Protein AF-A0A1J4XDD5-F1 (afdb_monomer_lite)

Foldseek 3Di:
DVVLVVVQKDKDKDQPDDFVVVCVVVVPDPPDGDRTDIDIDHDDPCVPDDPVVVVVVPDDDDDDDPVQPDDPVPDDDPRD

Radius of gyration: 18.34 Å; chains: 1; bounding box: 35×48×34 Å

Secondary structure (DSSP, 8-state):
-HHHHHTT-EEEEE--S-HHHHHHHHTPPTT-----EEEEE-----TT--HHHHHHHHS------GGGT--TTSS-----

Structure (mmCIF, N/CA/C/O backbone):
data_AF-A0A1J4XDD5-F1
#
_entry.id   AF-A0A1J4XDD5-F1
#
loop_
_atom_site.group_PDB
_atom_site.id
_atom_site.type_symbol
_atom_site.label_atom_id
_atom_site.label_alt_id
_atom_site.label_comp_id
_atom_site.label_asym_id
_atom_site.label_entity_id
_atom_site.label_seq_id
_atom_site.pdbx_PDB_ins_code
_atom_site.Cartn_x
_atom_site.Cartn_y
_atom_site.Cartn_z
_atom_site.occupancy
_atom_site.B_iso_or_equiv
_atom_site.auth_seq_id
_atom_site.auth_comp_id
_atom_site.auth_asym_id
_atom_site.auth_atom_id
_atom_site.pdbx_PDB_model_num
ATOM 1 N N . MET A 1 1 ? -6.620 -3.166 -5.388 1.00 87.31 1 MET A N 1
ATOM 2 C CA . MET A 1 1 ? -5.874 -2.041 -6.006 1.00 87.31 1 MET A CA 1
ATOM 3 C C . MET A 1 1 ? -6.100 -1.961 -7.514 1.00 87.31 1 MET A C 1
ATOM 5 O O . MET A 1 1 ? -6.309 -0.861 -7.993 1.00 87.31 1 MET A O 1
ATOM 9 N N . HIS A 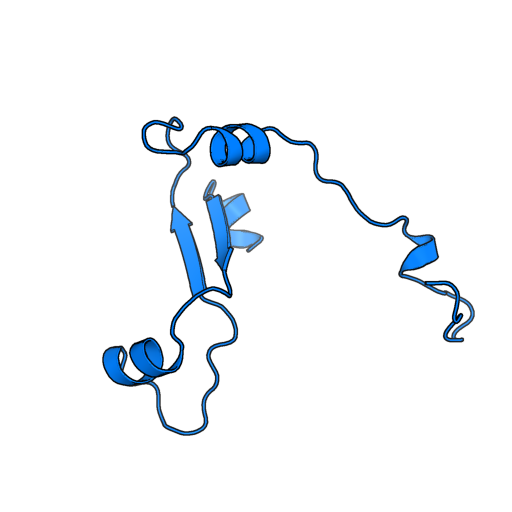1 2 ? -6.131 -3.084 -8.250 1.00 94.38 2 HIS A N 1
ATOM 10 C CA . HIS A 1 2 ? -6.347 -3.086 -9.709 1.00 94.38 2 HIS A CA 1
ATOM 11 C C . HIS A 1 2 ? -7.586 -2.309 -10.185 1.00 94.38 2 HIS A C 1
ATOM 13 O O . HIS A 1 2 ? -7.464 -1.534 -11.124 1.00 94.38 2 HIS A O 1
ATOM 19 N N . GLN A 1 3 ? -8.734 -2.453 -9.513 1.00 97.00 3 GLN A N 1
ATOM 20 C CA . GLN A 1 3 ? -9.960 -1.738 -9.894 1.00 97.00 3 GLN A CA 1
ATOM 21 C C . GLN A 1 3 ? -9.799 -0.214 -9.836 1.00 97.00 3 GLN A C 1
ATOM 23 O O . GLN A 1 3 ? -10.094 0.476 -10.800 1.00 97.00 3 GLN A O 1
ATOM 28 N N . ALA A 1 4 ? -9.260 0.310 -8.736 1.00 95.94 4 ALA A N 1
ATOM 29 C CA . ALA A 1 4 ? -9.047 1.746 -8.583 1.00 95.94 4 ALA A CA 1
ATOM 30 C C . ALA A 1 4 ? -8.058 2.298 -9.630 1.00 95.94 4 ALA A C 1
ATOM 32 O O . ALA A 1 4 ? -8.289 3.368 -10.179 1.00 95.94 4 ALA A O 1
ATOM 33 N N . VAL A 1 5 ? -7.015 1.540 -9.992 1.00 95.00 5 VAL A N 1
ATOM 34 C CA . VAL A 1 5 ? -6.122 1.919 -11.105 1.00 95.00 5 VAL A CA 1
ATOM 35 C C . VAL A 1 5 ? -6.875 1.956 -12.439 1.00 95.00 5 VAL A C 1
ATOM 37 O O . VAL A 1 5 ? -6.676 2.885 -13.217 1.00 95.00 5 VAL A O 1
ATOM 40 N N . ALA A 1 6 ? -7.761 0.989 -12.700 1.00 96.69 6 ALA A N 1
ATOM 41 C CA . ALA A 1 6 ? -8.596 0.979 -13.904 1.00 96.69 6 ALA A CA 1
ATOM 42 C C . ALA A 1 6 ? -9.565 2.176 -13.965 1.00 96.69 6 ALA A C 1
ATOM 44 O O . ALA A 1 6 ? -9.893 2.649 -15.048 1.00 96.69 6 ALA A O 1
ATOM 45 N N . GLU A 1 7 ? -9.968 2.702 -12.808 1.00 96.31 7 GLU A N 1
ATOM 46 C CA . GLU A 1 7 ? -10.776 3.921 -12.668 1.00 96.31 7 GLU A CA 1
ATOM 47 C C . GLU A 1 7 ? -9.939 5.217 -12.692 1.00 96.31 7 GLU A C 1
ATOM 49 O O . GLU A 1 7 ? -10.472 6.310 -12.504 1.00 96.31 7 GLU A O 1
ATOM 54 N N . GLY A 1 8 ? -8.626 5.128 -12.933 1.00 94.94 8 GLY A N 1
ATOM 55 C CA . GLY A 1 8 ? -7.738 6.292 -13.002 1.00 94.94 8 GLY A CA 1
ATOM 56 C C . GLY A 1 8 ? -7.382 6.892 -11.637 1.00 94.94 8 GLY A C 1
ATOM 57 O O . GLY A 1 8 ? -7.047 8.077 -11.550 1.00 94.94 8 GLY A O 1
ATOM 58 N N . LEU A 1 9 ? -7.457 6.098 -10.566 1.00 95.19 9 LEU A N 1
ATOM 59 C CA . LEU A 1 9 ? -7.076 6.500 -9.213 1.00 95.19 9 LEU A CA 1
ATOM 60 C C . LEU A 1 9 ? -5.661 6.031 -8.857 1.00 95.19 9 LEU A C 1
ATOM 62 O O . LEU A 1 9 ? -5.243 4.913 -9.169 1.00 95.19 9 LEU A O 1
ATOM 66 N N . ALA A 1 10 ? -4.955 6.877 -8.111 1.00 92.81 10 ALA A N 1
ATOM 67 C CA . ALA A 1 10 ? -3.784 6.489 -7.345 1.00 92.81 10 ALA A CA 1
ATOM 68 C C . ALA A 1 10 ? -4.216 5.651 -6.134 1.00 92.81 10 ALA A C 1
ATOM 70 O O . ALA A 1 10 ? -5.215 5.950 -5.470 1.00 92.81 10 ALA A O 1
ATOM 71 N N . VAL A 1 11 ? -3.440 4.610 -5.833 1.00 95.44 11 VAL A N 1
ATOM 72 C CA . VAL A 1 11 ? -3.682 3.710 -4.702 1.00 95.44 11 VAL A CA 1
ATOM 73 C C . VAL A 1 11 ? -2.380 3.488 -3.958 1.00 95.44 11 VAL A C 1
ATOM 75 O O . VAL A 1 11 ? -1.446 2.906 -4.511 1.00 95.44 11 VAL A O 1
ATOM 78 N N . HIS A 1 12 ? -2.330 3.895 -2.693 1.00 94.62 12 HIS A N 1
ATOM 79 C CA . HIS A 1 12 ? -1.147 3.724 -1.859 1.00 94.62 12 HIS A CA 1
ATOM 80 C C . HIS A 1 12 ? -1.496 2.997 -0.551 1.00 94.62 12 HIS A C 1
ATOM 82 O O . HIS A 1 12 ? -2.042 3.611 0.369 1.00 94.62 12 HIS A O 1
ATOM 88 N N . PRO A 1 13 ? -1.223 1.682 -0.453 1.00 96.12 13 PRO A N 1
ATOM 89 C CA . PRO A 1 13 ? -1.289 0.971 0.819 1.00 96.12 13 PRO A CA 1
ATOM 90 C C . PRO A 1 13 ? -0.146 1.425 1.734 1.00 96.12 13 PRO A C 1
ATOM 92 O O . PRO A 1 13 ? 1.014 1.436 1.320 1.00 96.12 13 PRO A O 1
ATOM 95 N N . ILE A 1 14 ? -0.464 1.740 2.985 1.00 96.62 14 ILE A N 1
ATOM 96 C CA . ILE A 1 14 ? 0.502 2.120 4.015 1.00 96.62 14 ILE A CA 1
ATOM 97 C C . ILE A 1 14 ? 0.314 1.281 5.276 1.00 96.62 14 ILE A C 1
ATOM 99 O O . ILE A 1 14 ? -0.802 0.900 5.626 1.00 96.62 14 ILE A O 1
ATOM 103 N N . ALA A 1 15 ? 1.429 1.022 5.958 1.00 95.88 15 ALA A N 1
ATOM 104 C CA . ALA A 1 15 ? 1.478 0.327 7.246 1.00 95.88 15 ALA A CA 1
ATOM 105 C C . ALA A 1 15 ? 1.979 1.227 8.395 1.00 95.88 15 ALA A C 1
ATOM 107 O O . ALA A 1 15 ? 1.903 0.849 9.556 1.00 95.88 15 ALA A O 1
ATOM 108 N N . GLY A 1 16 ? 2.499 2.422 8.090 1.00 94.94 16 GLY A N 1
ATOM 109 C CA . GLY A 1 16 ? 3.022 3.363 9.085 1.00 94.94 16 GLY A CA 1
ATOM 110 C C . GLY A 1 16 ? 1.927 4.214 9.729 1.00 94.94 16 GLY A C 1
ATOM 111 O O . GLY A 1 16 ? 1.879 5.415 9.479 1.00 94.94 16 GLY A O 1
ATOM 112 N N . PHE A 1 17 ? 1.036 3.604 10.512 1.00 95.56 17 PHE A N 1
ATOM 113 C CA . PHE A 1 17 ? -0.035 4.291 11.247 1.00 95.56 17 PHE A CA 1
ATOM 114 C C . PHE A 1 17 ? -0.215 3.713 12.660 1.00 95.56 17 PHE A C 1
ATOM 116 O O . PHE A 1 17 ? 0.259 2.618 12.954 1.00 95.56 17 PHE A O 1
ATOM 123 N N . ASP A 1 18 ? -0.900 4.451 13.540 1.00 95.81 18 ASP A N 1
ATOM 124 C CA . ASP A 1 18 ? -1.285 3.961 14.870 1.00 95.81 18 ASP A CA 1
ATOM 125 C C . ASP A 1 18 ? -2.578 3.142 14.765 1.00 95.81 18 ASP A C 1
ATOM 127 O O . ASP A 1 18 ? -3.685 3.680 14.682 1.00 95.81 18 ASP A O 1
ATOM 131 N N . GLU A 1 19 ? -2.423 1.820 14.728 1.00 95.50 19 GLU A N 1
ATOM 132 C CA . GLU A 1 19 ? -3.541 0.886 14.629 1.00 95.50 19 GLU A CA 1
ATOM 133 C C . GLU A 1 19 ? -4.483 0.977 15.835 1.00 95.50 19 GLU A C 1
ATOM 135 O O . GLU A 1 19 ? -5.701 0.955 15.662 1.00 95.50 19 GLU A O 1
ATOM 140 N N . LYS A 1 20 ? -3.945 1.115 17.052 1.00 93.94 20 LYS A N 1
ATOM 141 C CA . LYS A 1 20 ? -4.760 1.155 18.272 1.00 93.94 20 LYS A CA 1
ATOM 142 C C . LYS A 1 20 ? -5.650 2.391 18.277 1.00 93.94 20 LYS A C 1
ATOM 144 O O . LYS A 1 20 ? -6.839 2.286 18.573 1.00 93.94 20 LYS A O 1
ATOM 149 N N . TYR A 1 21 ? -5.077 3.540 17.925 1.00 95.12 21 TYR A N 1
ATOM 150 C CA . TYR A 1 21 ? -5.824 4.781 17.764 1.00 95.12 21 TYR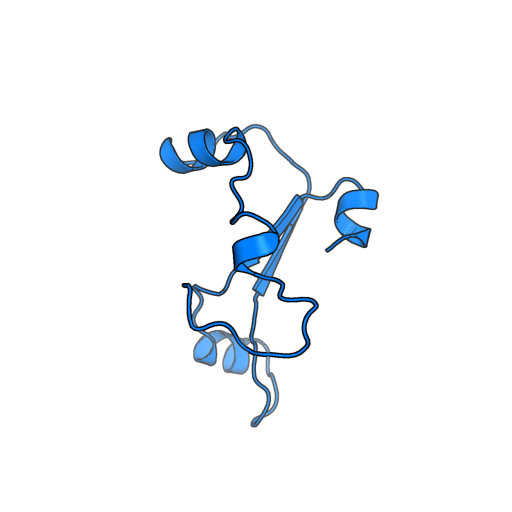 A CA 1
ATOM 151 C C . TYR A 1 21 ? -6.933 4.636 16.715 1.00 95.12 21 TYR A C 1
ATOM 153 O O . TYR A 1 21 ? -8.061 5.071 16.936 1.00 95.12 21 TYR A O 1
ATOM 161 N N . LEU A 1 22 ? -6.636 3.999 15.581 1.00 95.12 22 LEU A N 1
ATOM 162 C CA . LEU A 1 22 ? -7.593 3.818 14.492 1.00 95.12 22 LEU A CA 1
ATOM 163 C C . LEU A 1 22 ? -8.739 2.865 14.868 1.00 95.12 22 LEU A C 1
ATOM 165 O O . LEU A 1 22 ? -9.894 3.178 14.579 1.00 95.12 22 LEU A O 1
ATOM 169 N N . ILE A 1 23 ? -8.441 1.747 15.539 1.00 95.62 23 ILE A N 1
ATOM 170 C CA . ILE A 1 23 ? -9.441 0.793 16.043 1.00 95.62 23 ILE A CA 1
ATOM 171 C C . ILE A 1 23 ? -10.419 1.490 16.991 1.00 95.62 23 ILE A C 1
ATOM 173 O O . ILE A 1 23 ? -11.629 1.383 16.794 1.00 95.62 23 ILE A O 1
ATOM 177 N N . ASP A 1 24 ? -9.904 2.243 17.967 1.00 95.69 24 ASP A N 1
ATOM 178 C CA . ASP A 1 24 ? -10.722 3.010 18.911 1.00 95.69 24 ASP A CA 1
ATOM 179 C C . ASP A 1 24 ? -11.577 4.053 18.180 1.00 95.69 24 ASP A C 1
ATOM 181 O O . ASP A 1 24 ? -12.802 4.093 18.311 1.00 95.69 24 ASP A O 1
ATOM 185 N N . ARG A 1 25 ? -10.946 4.857 17.317 1.00 97.12 25 ARG A N 1
ATOM 186 C CA . ARG A 1 25 ? -11.604 6.002 16.685 1.00 97.12 25 ARG A CA 1
ATOM 187 C C . ARG A 1 25 ? -12.678 5.618 15.671 1.00 97.12 25 ARG A C 1
ATOM 189 O O . ARG A 1 25 ? -13.634 6.384 15.502 1.00 97.12 25 ARG A O 1
ATOM 196 N N . LEU A 1 26 ? -12.498 4.493 14.979 1.00 96.44 26 LEU A N 1
ATOM 197 C CA . LEU A 1 26 ? -13.433 3.967 13.982 1.00 96.44 26 LEU A CA 1
ATOM 198 C C . LEU A 1 26 ? -14.410 2.935 14.562 1.00 96.44 26 LEU A C 1
ATOM 200 O O . LEU A 1 26 ? -15.278 2.461 13.832 1.00 96.44 26 LEU A O 1
ATO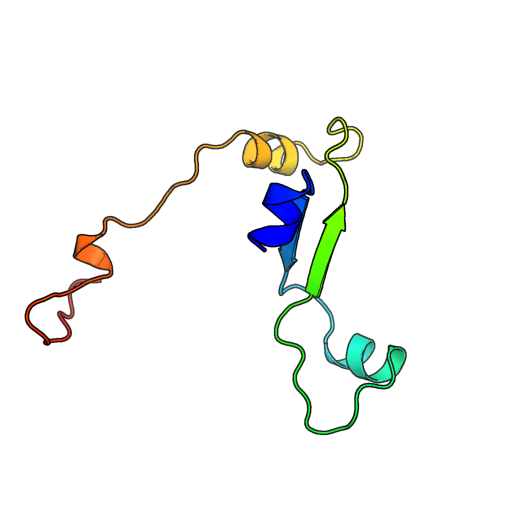M 204 N N . GLY A 1 27 ? -14.296 2.599 15.852 1.00 97.06 27 GLY A N 1
ATOM 205 C CA . GLY A 1 27 ? -15.171 1.626 16.505 1.00 97.06 27 GLY A CA 1
ATOM 206 C C . GLY A 1 27 ? -15.016 0.212 15.945 1.00 97.06 27 GLY A C 1
ATOM 207 O O . GLY A 1 27 ? -16.002 -0.517 15.825 1.00 97.06 27 GLY A O 1
ATOM 208 N N . ILE A 1 28 ? -13.796 -0.173 15.561 1.00 96.50 28 ILE A N 1
ATOM 209 C CA . ILE A 1 28 ? -13.520 -1.524 15.065 1.00 96.50 28 ILE A CA 1
ATOM 210 C C . ILE A 1 28 ? -13.636 -2.502 16.249 1.00 96.50 28 ILE A C 1
ATOM 212 O O . ILE A 1 28 ? -13.047 -2.245 17.302 1.00 96.50 28 ILE A O 1
ATOM 216 N N . PRO A 1 29 ? -14.382 -3.617 16.121 1.00 96.38 29 PRO A N 1
ATOM 217 C CA . PRO A 1 29 ? -14.555 -4.550 17.228 1.00 96.38 29 PRO A CA 1
ATOM 218 C C . PRO A 1 29 ? -13.233 -5.154 17.712 1.00 96.38 29 PRO A C 1
ATOM 220 O O . PRO A 1 29 ? -12.280 -5.335 16.949 1.00 96.38 29 PRO A O 1
ATOM 223 N N . THR A 1 30 ? -13.193 -5.529 18.989 1.00 89.38 30 THR A N 1
ATOM 224 C CA . THR A 1 30 ? -12.029 -6.195 19.577 1.00 89.38 30 THR A CA 1
ATOM 225 C C . THR A 1 30 ? -11.757 -7.536 18.887 1.00 89.38 30 THR A C 1
ATOM 227 O O . THR A 1 30 ? -12.675 -8.276 18.538 1.00 89.38 30 THR A O 1
ATOM 230 N N . GLY A 1 31 ? -10.475 -7.843 18.668 1.00 92.25 31 GLY A N 1
ATOM 231 C CA . GLY A 1 31 ? -10.032 -9.068 17.989 1.00 92.25 31 GLY A CA 1
ATOM 232 C C . GLY A 1 31 ? -9.857 -8.943 16.472 1.00 92.25 31 GLY A C 1
ATOM 233 O O . GLY A 1 31 ? -9.331 -9.867 15.857 1.00 92.25 31 GLY A O 1
ATOM 234 N N . TYR A 1 32 ? -10.232 -7.811 15.870 1.00 95.69 32 TYR A N 1
ATOM 235 C CA . TYR A 1 32 ? -9.894 -7.510 14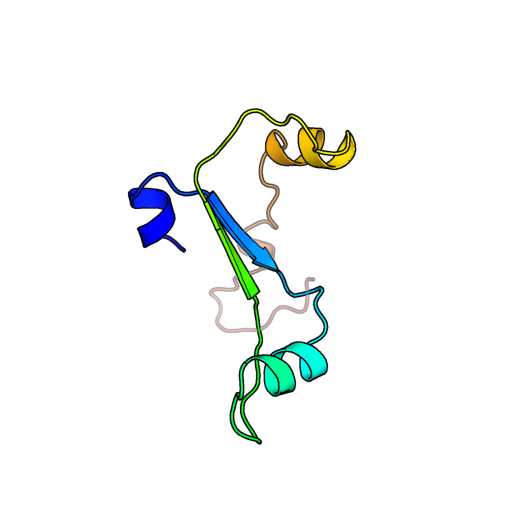.480 1.00 95.69 32 TYR A CA 1
ATOM 236 C C . TYR A 1 32 ? -8.544 -6.798 14.387 1.00 95.69 32 TYR A C 1
ATOM 238 O O . TYR A 1 32 ? -8.213 -5.958 15.221 1.00 95.69 32 TYR A O 1
ATOM 246 N N . HIS A 1 33 ? -7.788 -7.137 13.345 1.00 94.50 33 HIS A N 1
ATOM 247 C CA . HIS A 1 33 ? -6.526 -6.497 12.988 1.00 94.50 33 HIS A CA 1
ATOM 248 C C . HIS A 1 33 ? -6.721 -5.641 11.734 1.00 94.50 33 HIS A C 1
ATOM 250 O O . HIS A 1 33 ? -7.421 -6.048 10.802 1.00 94.50 33 HIS A O 1
ATOM 256 N N . VAL A 1 34 ? -6.081 -4.477 11.697 1.00 95.38 34 VAL A N 1
ATOM 257 C CA . VAL A 1 34 ? -6.037 -3.575 10.547 1.00 95.38 34 VAL A CA 1
ATOM 258 C C . VAL A 1 34 ? -4.638 -3.655 9.933 1.00 95.38 34 VAL A C 1
ATOM 260 O O . VAL A 1 34 ? -3.740 -2.931 10.351 1.00 95.38 34 VAL A O 1
ATOM 263 N N . PRO A 1 35 ? -4.421 -4.514 8.922 1.00 94.38 35 PRO A N 1
ATOM 264 C CA . PRO A 1 35 ? -3.081 -4.743 8.377 1.00 94.38 35 PRO A CA 1
ATOM 265 C C . PRO A 1 35 ? -2.591 -3.610 7.470 1.00 94.38 35 PRO A C 1
ATOM 267 O O . PRO A 1 35 ? -1.405 -3.523 7.156 1.00 94.38 35 PRO A O 1
ATOM 270 N N . VAL A 1 36 ? -3.504 -2.778 6.967 1.00 96.69 36 VAL A N 1
ATOM 271 C CA . VAL A 1 36 ? -3.191 -1.752 5.977 1.00 96.69 36 VAL A CA 1
ATOM 272 C C . VAL A 1 36 ? -4.222 -0.635 6.022 1.00 96.69 36 VAL A C 1
ATOM 274 O O . VAL A 1 36 ? -5.422 -0.884 6.134 1.00 96.69 36 VAL A O 1
ATOM 277 N N . MET A 1 37 ? -3.754 0.596 5.853 1.00 96.25 37 MET A N 1
ATOM 278 C CA . MET A 1 37 ? -4.588 1.736 5.496 1.00 96.25 37 MET A CA 1
ATOM 279 C C . MET A 1 37 ? -4.331 2.069 4.027 1.00 96.25 37 MET A C 1
ATOM 281 O O . MET A 1 37 ? -3.188 2.067 3.578 1.00 96.25 37 MET A O 1
ATOM 285 N N . VAL A 1 38 ? -5.384 2.313 3.249 1.00 96.56 38 VAL A N 1
ATOM 286 C CA . VAL A 1 38 ? -5.257 2.584 1.811 1.00 96.56 38 VAL A CA 1
ATOM 287 C C . VAL A 1 38 ? -5.604 4.038 1.541 1.00 96.56 38 VAL A C 1
ATOM 289 O O . VAL A 1 38 ? -6.736 4.460 1.760 1.00 96.56 38 VAL A O 1
ATOM 292 N N . VAL A 1 39 ? -4.634 4.792 1.031 1.00 95.50 39 VAL A N 1
ATOM 293 C CA . VAL A 1 39 ? -4.856 6.145 0.518 1.00 95.50 39 VAL A CA 1
ATOM 294 C C . VAL A 1 39 ? -5.318 6.041 -0.936 1.00 95.50 39 VAL A C 1
ATOM 296 O O . VAL A 1 39 ? -4.680 5.361 -1.745 1.00 95.50 39 VAL A O 1
ATOM 299 N N . LEU A 1 40 ? -6.435 6.696 -1.255 1.00 96.19 40 LEU A N 1
ATOM 300 C CA . LEU A 1 40 ? -7.059 6.715 -2.580 1.00 96.19 40 LEU A CA 1
ATOM 301 C C . LEU A 1 40 ? -7.290 8.157 -3.028 1.00 96.19 40 LEU A C 1
ATOM 303 O O . LEU A 1 40 ? -7.707 8.996 -2.231 1.00 96.19 40 LEU A O 1
ATOM 307 N N . GLY A 1 41 ? -7.067 8.439 -4.310 1.00 94.06 41 GLY A N 1
ATOM 308 C CA . GLY A 1 41 ? -7.375 9.745 -4.885 1.00 94.06 41 GLY A CA 1
ATOM 309 C C . GLY A 1 41 ? -6.942 9.877 -6.338 1.00 94.06 41 GLY A C 1
ATOM 310 O O . GLY A 1 41 ? -6.267 9.008 -6.881 1.00 94.06 41 GLY A O 1
ATOM 311 N N . HIS A 1 42 ? -7.321 10.981 -6.976 1.00 92.69 42 HIS A N 1
ATOM 312 C CA . HIS A 1 42 ? -6.795 11.326 -8.295 1.00 92.69 42 HIS A CA 1
ATOM 313 C C . HIS A 1 42 ? -5.379 11.888 -8.182 1.00 92.69 42 HIS A C 1
ATOM 315 O O . HIS A 1 42 ? -5.073 12.632 -7.245 1.00 92.69 42 HIS A O 1
ATOM 321 N N . TYR A 1 43 ? -4.539 11.590 -9.174 1.00 86.00 43 TYR A N 1
ATOM 322 C CA . TYR A 1 43 ? -3.242 12.241 -9.306 1.00 86.00 43 TYR A CA 1
ATOM 323 C C . TYR A 1 43 ? -3.423 13.755 -9.443 1.00 86.00 43 TYR A C 1
ATOM 325 O O . TYR A 1 43 ? -4.215 14.241 -10.253 1.00 86.00 43 TYR A O 1
ATOM 333 N N . LYS A 1 44 ? -2.668 14.504 -8.643 1.00 82.88 44 LYS A N 1
ATOM 334 C CA . LYS A 1 44 ? -2.529 15.956 -8.756 1.00 82.88 44 LYS A CA 1
ATOM 335 C C . LYS A 1 44 ? -1.058 16.301 -8.982 1.00 82.88 44 LYS A C 1
ATOM 337 O O . LYS A 1 44 ? -0.198 15.494 -8.631 1.00 82.88 44 LYS A O 1
ATOM 342 N N . PRO A 1 45 ? -0.758 17.488 -9.542 1.00 78.56 45 PRO A N 1
ATOM 343 C CA . PRO A 1 45 ? 0.608 17.996 -9.581 1.00 78.56 45 PRO A CA 1
ATOM 344 C C . PRO A 1 45 ? 1.237 17.935 -8.186 1.00 78.56 45 PRO A C 1
ATOM 346 O O . PRO A 1 45 ? 0.557 18.199 -7.195 1.00 78.56 45 PRO A O 1
ATOM 349 N N . PHE A 1 46 ? 2.527 17.609 -8.109 1.00 80.69 46 PHE A N 1
ATOM 350 C CA . PHE A 1 46 ? 3.252 17.300 -6.868 1.00 80.69 46 PHE A CA 1
ATOM 351 C C . PHE A 1 46 ? 3.476 18.493 -5.914 1.00 80.69 46 PHE A C 1
ATOM 353 O O . PHE A 1 46 ? 4.366 18.469 -5.065 1.00 80.69 46 PHE A O 1
ATOM 360 N N . SER A 1 47 ? 2.665 19.548 -6.029 1.00 78.50 47 SER A N 1
ATOM 361 C CA . SER A 1 47 ? 2.660 20.678 -5.107 1.00 78.50 47 SER A CA 1
ATOM 362 C C . SER A 1 47 ? 2.369 20.188 -3.687 1.00 78.50 47 SER A C 1
ATOM 364 O O . SER A 1 47 ? 1.280 19.682 -3.418 1.00 78.50 47 SER A O 1
ATOM 366 N N . GLY A 1 48 ? 3.341 20.341 -2.786 1.00 83.44 48 GLY A N 1
ATOM 367 C CA . GLY A 1 48 ? 3.240 19.920 -1.384 1.00 83.44 48 GLY A CA 1
ATOM 368 C C . GLY A 1 48 ? 3.968 18.617 -1.042 1.00 83.44 48 GLY A C 1
ATOM 369 O O . GLY A 1 48 ? 3.998 18.248 0.130 1.00 83.44 48 GLY A O 1
ATOM 370 N N . LEU A 1 49 ? 4.582 17.942 -2.020 1.00 89.56 49 LEU A N 1
ATOM 371 C CA . LEU A 1 49 ? 5.477 16.814 -1.760 1.00 89.56 49 LEU A CA 1
ATOM 372 C C . LEU A 1 49 ? 6.898 17.290 -1.436 1.00 89.56 49 LEU A C 1
ATOM 374 O O . LEU A 1 49 ? 7.362 18.315 -1.934 1.00 89.56 49 LEU A O 1
ATOM 378 N N . LYS A 1 50 ? 7.601 16.520 -0.603 1.00 93.00 50 LYS A N 1
ATOM 379 C CA . LYS A 1 50 ? 9.043 16.678 -0.365 1.00 93.00 50 LYS A CA 1
ATOM 380 C C . LYS A 1 50 ? 9.828 16.197 -1.588 1.00 93.00 50 LYS A C 1
ATOM 382 O O . LYS A 1 50 ? 9.356 15.326 -2.312 1.00 93.00 50 LYS A O 1
ATOM 387 N N . GLU A 1 51 ? 11.053 16.683 -1.768 1.00 92.12 51 GLU A N 1
ATOM 388 C CA . GLU A 1 51 ? 11.907 16.330 -2.919 1.00 92.12 51 GLU A CA 1
ATOM 389 C C . GLU A 1 51 ? 12.055 14.814 -3.110 1.00 92.12 51 GLU A C 1
ATOM 391 O O . GLU A 1 51 ? 11.743 14.300 -4.179 1.00 92.12 51 GLU A O 1
ATOM 396 N N . TRP A 1 52 ? 12.383 14.073 -2.048 1.00 91.19 52 TRP A N 1
ATOM 397 C CA . TRP A 1 52 ? 12.511 12.611 -2.118 1.00 91.19 52 TRP A CA 1
ATOM 398 C C . TRP A 1 52 ? 11.205 11.894 -2.511 1.00 91.19 52 TRP A C 1
ATOM 400 O O . TRP A 1 52 ? 11.242 10.816 -3.103 1.00 91.19 52 TRP A O 1
ATOM 410 N N . GLN A 1 53 ? 10.040 12.474 -2.189 1.00 90.75 53 GLN A N 1
ATOM 411 C CA . GLN A 1 53 ? 8.743 11.922 -2.594 1.00 90.75 53 GLN A CA 1
ATOM 412 C C . GLN A 1 53 ? 8.545 12.126 -4.094 1.00 90.75 53 GLN A C 1
ATOM 414 O O . GLN A 1 53 ? 8.202 11.174 -4.786 1.00 90.75 53 GLN A O 1
ATOM 419 N N . ILE A 1 54 ? 8.848 13.326 -4.600 1.00 90.62 54 ILE A N 1
ATOM 420 C CA . ILE A 1 54 ? 8.802 13.640 -6.034 1.00 90.62 54 ILE A CA 1
ATOM 421 C C . ILE A 1 54 ? 9.729 12.704 -6.816 1.00 90.62 54 ILE A C 1
ATOM 423 O O . ILE A 1 54 ? 9.305 12.112 -7.803 1.00 90.62 54 ILE A O 1
ATOM 427 N N . GLU A 1 55 ? 10.969 12.521 -6.361 1.00 90.12 55 GLU A N 1
ATOM 428 C CA . GLU A 1 55 ? 11.925 11.603 -6.992 1.00 90.12 55 GLU A CA 1
ATOM 429 C C . GLU A 1 55 ? 11.378 10.170 -7.061 1.00 90.12 55 GLU A C 1
ATOM 431 O O . GLU A 1 55 ? 11.481 9.508 -8.096 1.00 90.12 55 GLU A O 1
ATOM 436 N N . SER A 1 56 ? 10.754 9.695 -5.979 1.00 88.19 56 SER A N 1
ATOM 437 C CA . SER A 1 56 ? 10.194 8.342 -5.921 1.00 88.19 56 SER A CA 1
ATOM 438 C C . SER A 1 56 ? 8.990 8.120 -6.840 1.00 88.19 56 SER A C 1
ATOM 440 O O . SER A 1 56 ? 8.835 7.010 -7.345 1.00 88.19 56 SER A O 1
ATOM 442 N N . GLU A 1 57 ? 8.183 9.153 -7.111 1.00 88.62 57 GLU A N 1
ATOM 443 C CA . GLU A 1 57 ? 7.035 9.068 -8.030 1.00 88.62 57 GLU A CA 1
ATOM 444 C C . GLU A 1 57 ? 7.480 8.808 -9.479 1.00 88.62 57 GLU A C 1
ATOM 446 O O . GLU A 1 57 ? 6.782 8.135 -10.237 1.00 88.62 57 GLU A O 1
ATOM 451 N N . TYR A 1 58 ? 8.664 9.297 -9.864 1.00 87.56 58 TYR A N 1
ATOM 452 C CA . TYR A 1 58 ? 9.229 9.091 -11.202 1.00 87.56 58 TYR A CA 1
ATOM 453 C C . TYR A 1 58 ? 10.154 7.876 -11.305 1.00 87.56 58 TYR A C 1
ATOM 455 O O . TYR A 1 58 ? 10.521 7.470 -12.412 1.00 87.56 58 TYR A O 1
ATOM 463 N N . LYS A 1 59 ? 10.571 7.296 -10.174 1.00 91.62 59 LYS A N 1
ATOM 464 C CA . LYS A 1 59 ? 11.540 6.202 -10.180 1.00 91.62 59 LYS A CA 1
ATOM 465 C C . LYS A 1 59 ? 10.928 4.948 -10.808 1.00 91.62 59 LYS A C 1
ATOM 467 O O . LYS A 1 59 ? 9.838 4.502 -10.448 1.00 91.62 59 LYS A O 1
ATOM 472 N N . VAL A 1 60 ? 11.680 4.318 -11.711 1.00 91.56 60 VAL A N 1
ATOM 473 C CA . VAL A 1 60 ? 11.304 3.014 -12.265 1.00 91.56 60 VAL A CA 1
ATOM 474 C C . VAL A 1 60 ? 11.232 1.981 -11.142 1.00 91.56 60 VAL A C 1
ATOM 476 O O . VAL A 1 60 ? 12.073 1.921 -10.244 1.00 91.56 60 VAL A O 1
ATOM 479 N N . ARG A 1 61 ? 10.196 1.146 -11.196 1.00 88.56 61 ARG A N 1
ATOM 480 C CA . ARG A 1 61 ? 9.932 0.134 -10.181 1.00 88.56 61 ARG A CA 1
ATOM 481 C C . ARG A 1 61 ? 10.972 -0.986 -10.247 1.00 88.56 61 ARG A C 1
ATOM 483 O O . ARG A 1 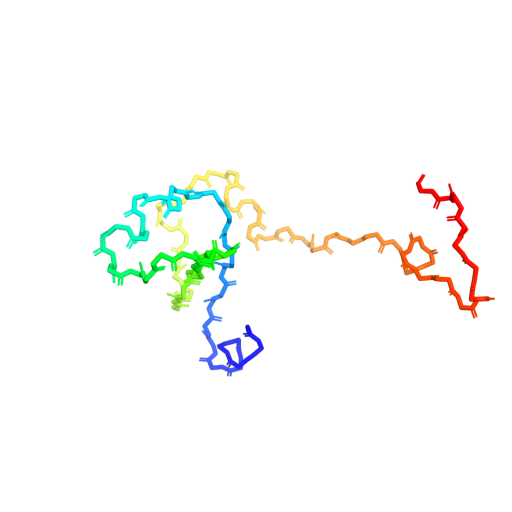61 ? 10.953 -1.803 -11.159 1.00 88.56 61 ARG A O 1
ATOM 490 N N . GLU A 1 62 ? 11.828 -1.065 -9.238 1.00 93.69 62 GLU A N 1
ATOM 491 C CA . GLU A 1 62 ? 12.827 -2.130 -9.097 1.00 93.69 62 GLU A CA 1
ATOM 492 C C . GLU A 1 62 ? 12.215 -3.362 -8.415 1.00 93.69 62 GLU A C 1
ATOM 494 O O . GLU A 1 62 ? 11.434 -3.252 -7.462 1.00 93.69 62 GLU A O 1
ATOM 499 N N . ARG A 1 63 ? 12.527 -4.560 -8.913 1.00 94.69 63 ARG A N 1
ATOM 500 C CA . ARG A 1 63 ? 12.054 -5.841 -8.374 1.00 94.69 63 ARG A CA 1
ATOM 501 C C . ARG A 1 63 ? 13.209 -6.824 -8.303 1.00 94.69 63 ARG A C 1
ATOM 503 O O . ARG A 1 63 ? 14.106 -6.781 -9.138 1.00 94.69 63 ARG A O 1
ATOM 510 N N . LYS A 1 64 ? 13.153 -7.727 -7.323 1.00 93.56 64 LYS A N 1
ATOM 511 C CA . LYS A 1 64 ? 14.001 -8.919 -7.318 1.00 93.56 64 LYS A CA 1
ATOM 512 C C . LYS A 1 64 ? 13.748 -9.740 -8.591 1.00 93.56 64 LYS A C 1
ATOM 514 O O . LYS A 1 64 ? 12.617 -9.767 -9.082 1.00 93.56 64 LYS A O 1
ATOM 519 N N . ALA A 1 65 ? 14.793 -10.381 -9.113 1.00 92.00 65 ALA A N 1
ATOM 520 C CA . ALA A 1 65 ? 14.682 -11.261 -10.272 1.00 92.00 65 ALA A CA 1
ATOM 521 C C . ALA A 1 65 ? 13.758 -12.451 -9.959 1.00 92.00 65 ALA A C 1
ATOM 523 O O . ALA A 1 65 ? 13.661 -12.878 -8.807 1.00 92.00 65 ALA A O 1
ATOM 524 N N . LEU A 1 66 ? 13.037 -12.958 -10.963 1.00 90.56 66 LEU A N 1
ATOM 525 C CA . LEU A 1 66 ? 11.993 -13.971 -10.755 1.00 90.56 66 LEU A CA 1
ATOM 526 C C . LEU A 1 66 ? 12.543 -15.259 -10.124 1.00 90.56 66 LEU A C 1
ATOM 528 O O . LEU A 1 66 ? 11.930 -15.819 -9.221 1.00 90.56 66 LEU A O 1
ATOM 532 N N . ASP A 1 67 ? 13.715 -15.688 -10.572 1.00 89.00 67 ASP A N 1
ATOM 533 C CA . ASP A 1 67 ? 14.454 -16.848 -10.069 1.00 89.00 67 ASP A CA 1
ATOM 534 C C . ASP A 1 67 ? 14.885 -16.720 -8.598 1.00 89.00 67 ASP A C 1
ATOM 536 O O . ASP A 1 67 ? 15.030 -17.727 -7.912 1.00 89.00 67 ASP A O 1
ATOM 540 N N . SER A 1 68 ? 15.022 -15.498 -8.077 1.00 88.62 68 SER A N 1
ATOM 541 C CA . SER A 1 68 ? 15.320 -15.255 -6.656 1.00 88.62 68 SER A CA 1
ATOM 542 C C . SER A 1 68 ? 14.095 -15.324 -5.733 1.00 88.62 68 SER A C 1
ATOM 544 O O . SER A 1 68 ? 14.234 -15.290 -4.512 1.00 88.62 68 SER A O 1
ATOM 546 N N . VAL A 1 69 ? 12.881 -15.383 -6.293 1.00 91.12 69 VAL A N 1
ATOM 547 C CA . VAL A 1 69 ? 11.625 -15.423 -5.518 1.00 91.12 69 VAL A CA 1
ATOM 548 C C . VAL A 1 69 ? 10.732 -16.615 -5.863 1.00 91.12 69 VAL A C 1
ATOM 550 O O . VAL A 1 69 ? 9.776 -16.878 -5.136 1.00 91.12 69 VAL A O 1
ATOM 553 N N . ALA A 1 70 ? 11.031 -17.347 -6.939 1.00 89.88 70 ALA A N 1
ATOM 554 C CA . ALA A 1 70 ? 10.277 -18.511 -7.385 1.00 89.88 70 ALA A CA 1
ATOM 555 C C . ALA A 1 70 ? 11.210 -19.681 -7.731 1.00 89.88 70 ALA A C 1
ATOM 557 O O . ALA A 1 70 ? 12.095 -19.560 -8.575 1.00 89.88 70 ALA A O 1
ATOM 558 N N . ASN A 1 71 ? 10.955 -20.841 -7.118 1.00 88.75 71 ASN A N 1
ATOM 559 C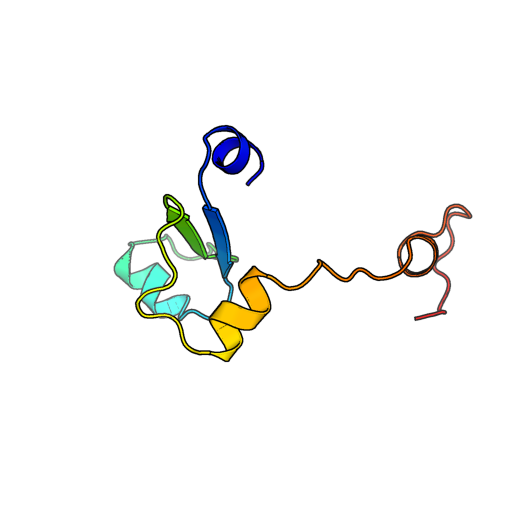 CA . ASN A 1 71 ? 11.630 -22.097 -7.429 1.00 88.75 71 ASN A CA 1
ATOM 560 C C . ASN A 1 71 ? 10.604 -23.135 -7.906 1.00 88.75 71 ASN A C 1
ATOM 562 O O . ASN A 1 71 ? 9.738 -23.571 -7.147 1.00 88.75 71 ASN A O 1
ATOM 566 N N . PHE A 1 72 ? 10.712 -23.542 -9.170 1.00 87.12 72 PHE A N 1
ATOM 567 C CA . PHE A 1 72 ? 9.777 -24.478 -9.802 1.00 87.12 72 PHE A CA 1
ATOM 568 C C . PHE A 1 72 ? 10.117 -25.957 -9.562 1.00 87.12 72 PHE A C 1
ATOM 570 O O . PHE A 1 72 ? 9.339 -26.824 -9.946 1.00 87.12 72 PHE A O 1
ATOM 577 N N . ALA A 1 73 ? 11.236 -26.263 -8.900 1.00 87.69 73 ALA A N 1
ATOM 578 C CA . ALA A 1 73 ? 11.598 -27.630 -8.519 1.00 87.69 73 ALA A CA 1
ATOM 579 C C . ALA A 1 73 ? 10.835 -28.132 -7.276 1.00 87.69 73 ALA A C 1
ATOM 581 O O . ALA A 1 73 ? 11.032 -29.268 -6.856 1.00 87.69 73 ALA A O 1
ATOM 582 N N . GLY A 1 74 ? 9.987 -27.293 -6.663 1.00 81.12 74 GLY A N 1
ATOM 583 C CA . GLY A 1 74 ? 9.211 -27.652 -5.470 1.00 81.12 74 GLY A CA 1
ATOM 584 C C . GLY A 1 74 ? 10.036 -27.724 -4.182 1.00 81.12 74 GLY A C 1
ATOM 585 O O . GLY A 1 74 ? 9.565 -28.254 -3.180 1.00 81.12 74 GLY A O 1
ATOM 586 N N . ILE A 1 75 ? 11.262 -27.196 -4.198 1.00 81.62 75 ILE A N 1
ATOM 587 C CA . ILE A 1 75 ? 12.181 -27.186 -3.058 1.00 81.62 75 ILE A CA 1
ATOM 588 C C . ILE A 1 75 ? 12.496 -25.734 -2.706 1.00 81.62 75 ILE A C 1
ATOM 590 O O . ILE A 1 75 ? 12.725 -24.901 -3.581 1.00 81.62 75 ILE A O 1
ATOM 594 N N . PHE A 1 76 ? 12.535 -25.428 -1.413 1.00 82.25 76 PHE A N 1
ATOM 595 C CA . PHE A 1 76 ? 13.003 -24.136 -0.933 1.00 82.25 76 PHE A CA 1
ATOM 596 C C . PHE A 1 76 ? 14.530 -24.058 -1.058 1.00 82.25 76 PHE A C 1
ATOM 598 O O . PHE A 1 76 ? 15.259 -24.707 -0.308 1.00 82.25 76 PHE A O 1
ATOM 605 N N . SER A 1 77 ? 15.028 -23.285 -2.021 1.00 71.44 77 SER A N 1
ATOM 606 C CA . SER A 1 77 ? 16.459 -23.004 -2.153 1.00 71.44 77 SER A CA 1
ATOM 607 C C . SER A 1 77 ? 16.862 -21.914 -1.163 1.00 71.44 77 SER A C 1
ATOM 609 O O . SER A 1 77 ? 16.308 -20.823 -1.206 1.00 71.44 77 SER A O 1
ATOM 611 N N . GLN A 1 78 ? 17.856 -22.169 -0.310 1.00 67.44 78 GLN A N 1
ATOM 612 C CA . GLN A 1 78 ? 18.380 -21.192 0.662 1.00 67.44 78 GLN A CA 1
ATOM 613 C C . GLN A 1 78 ? 19.189 -20.036 0.027 1.00 67.44 78 GLN A C 1
ATOM 615 O O . GLN A 1 78 ? 19.912 -19.333 0.726 1.00 67.44 78 GLN A O 1
ATOM 620 N N . ASN A 1 79 ? 19.084 -19.832 -1.287 1.00 59.34 79 ASN A N 1
ATOM 621 C CA . ASN A 1 79 ? 19.780 -18.769 -2.007 1.00 59.34 79 ASN A CA 1
ATOM 622 C C . ASN A 1 79 ? 18.944 -17.481 -1.914 1.00 59.34 79 ASN A C 1
ATOM 624 O O . ASN A 1 79 ? 18.113 -17.231 -2.787 1.00 59.34 79 ASN A O 1
ATOM 628 N N . PHE A 1 80 ? 19.126 -16.713 -0.836 1.00 56.50 80 PHE A N 1
ATOM 629 C CA . PHE A 1 80 ? 18.517 -15.390 -0.630 1.00 56.50 80 PHE A CA 1
ATOM 630 C C . PHE A 1 80 ? 19.515 -14.254 -0.793 1.00 56.50 80 PHE A C 1
ATOM 632 O O . PHE A 1 80 ? 20.682 -14.441 -0.384 1.00 56.50 80 PHE A O 1
#

Sequence (80 aa):
MHQAVAEGLAVHPIAGFDEKYLIDRLGIPTGYHVPVMVVLGHYKPFSGLKEWQIESEYKVRERKALDSVANFAGIFSQNF

pLDDT: mean 90.56, std 7.84, range [56.5, 97.12]